Protein AF-A0A383ANA2-F1 (afdb_monomer)

Mean predicted aligned error: 4.77 Å

pLDDT: mean 91.09, std 6.66, range [60.47, 98.12]

Secondary structure (DSSP, 8-state):
-PPPPPPHHHHHHTSPPPPSS--HHHHHHHHHHS--EEEEEESSTTGGGG--SSEEES---HHHHHHHHTSS-SEEEEE---TTS-HHHHHHHHHHHHHHHHHHHHHHT--EEEEEE--TT--SSTTHHHHHHHHHH-SS-S-------BTTTTB-----

Radius of gyration: 17.66 Å; Cα contacts (8 Å, |Δi|>4): 195; chains: 1; bounding box: 47×31×47 Å

InterPro domains:
  IPR010737 Four-carbon acid sugar kinase, N-terminal domain [PF07005] (41-160)
  IPR037051 Four-carbon acid sugar kinase, N-terminal domain superfamily [G3DSA:3.40.50.10840] (38-160)

Nearest PDB structures (foldseek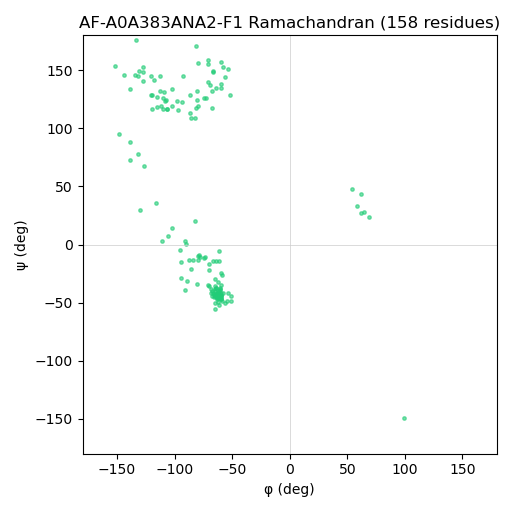):
  4xfm-assembly1_A  TM=7.427E-01  e=1.188E-03  Pectobacterium atrosepticum SCRI1043
  6w2o-assembly1_A  TM=4.901E-01  e=1.980E-01  Stenotrophomonas maltophilia K279a
  4kyr-assembly1_A  TM=4.205E-01  e=5.646E-01  Arabidopsis thaliana
  4rkk-assembly1_C  TM=4.543E-01  e=3.817E+00  Homo sapiens
  3dei-assembly1_B  TM=2.754E-01  e=6.647E+00  Homo sapiens

Sequence (160 aa):
MVLPTIKLREALMALPDPWPVDPIPEIKEEIQKNPARVFSLDDDPTGSQTVENVSLLTDWSVESLKQEFGNSQEASFLLLNTMSKTRIEAESINRQVGKNLYQASRACGIKVSVISRSDSTLRGHFPCEVLALADSILPNYDALLFIAFFWEGGRYTIND

Organism: NCBI:txid408172

Solvent-accessible surface area (backbone atoms only — not comparable to full-atom values): 9593 Å² total; per-residue (Å²): 133,85,76,84,87,79,58,66,69,64,55,62,72,68,50,78,80,72,79,94,62,84,60,65,66,60,53,53,52,50,45,69,76,56,65,49,47,34,36,40,37,27,33,48,83,68,62,69,80,78,66,77,91,52,49,81,35,82,67,61,49,44,66,56,47,45,53,53,71,73,48,90,57,63,35,34,37,37,56,66,54,31,46,88,49,55,63,69,56,26,27,51,50,28,29,50,43,18,39,24,50,38,53,24,27,65,74,70,73,46,53,72,43,80,43,82,45,71,50,67,83,64,60,55,50,76,66,51,33,58,50,31,20,46,58,37,47,44,79,80,67,96,77,82,90,84,77,59,58,34,72,96,77,72,33,78,72,78,95,126

Foldseek 3Di:
DDDDDDDPVVQVVPDDDPDPDDCVVVVVVVCVVPPAQEEEEEQAPCVVVPDDQAAEDADQALVVLLVNVVDPGSYHYYYQNQLPPDLVVLLVSLLVNLQSNQVSCVVNVGHYDYHHDYDLVPGGNPPNNVVSNCCRNPVDDPDDDDDSDDVVVPRDDGPD

Structure (mmCIF, N/CA/C/O backbone):
data_AF-A0A383ANA2-F1
#
_entry.id   AF-A0A383ANA2-F1
#
loop_
_atom_site.group_PDB
_atom_site.id
_atom_site.type_symbol
_atom_site.label_atom_id
_atom_site.label_alt_id
_atom_site.label_comp_id
_atom_site.label_asym_id
_atom_site.label_entity_id
_atom_site.label_seq_id
_atom_site.pdbx_PDB_ins_code
_atom_site.Cartn_x
_atom_site.Cartn_y
_atom_site.Cartn_z
_atom_site.occupancy
_atom_site.B_iso_or_equiv
_atom_site.auth_seq_id
_atom_site.auth_comp_id
_atom_site.auth_asym_id
_atom_site.auth_atom_id
_atom_site.pdbx_PDB_model_num
ATOM 1 N N . MET A 1 1 ? 28.604 -3.970 -14.470 1.00 60.47 1 MET A N 1
ATOM 2 C CA . MET A 1 1 ? 27.814 -5.044 -15.107 1.00 60.47 1 MET A CA 1
ATOM 3 C C . MET A 1 1 ? 26.926 -4.375 -16.142 1.00 60.47 1 MET A C 1
ATOM 5 O O . MET A 1 1 ? 26.180 -3.483 -15.764 1.00 60.47 1 MET A O 1
ATOM 9 N N . VAL A 1 2 ? 27.091 -4.679 -17.431 1.00 68.88 2 VAL A N 1
ATOM 10 C CA . VAL A 1 2 ? 26.227 -4.110 -18.480 1.00 68.88 2 VAL A CA 1
ATOM 11 C C . VAL A 1 2 ? 24.950 -4.936 -18.487 1.00 68.88 2 VAL A C 1
ATOM 13 O O . VAL A 1 2 ? 25.014 -6.144 -18.700 1.00 68.88 2 VAL A O 1
ATOM 16 N N . LEU A 1 3 ? 23.816 -4.309 -18.185 1.00 75.25 3 LEU A N 1
ATOM 17 C CA . LEU A 1 3 ? 22.526 -4.979 -18.293 1.00 75.25 3 LEU A CA 1
ATOM 18 C C . LEU A 1 3 ? 22.218 -5.221 -19.780 1.00 75.25 3 LEU A C 1
ATOM 20 O O . LEU A 1 3 ? 22.471 -4.333 -20.601 1.00 75.25 3 LEU A O 1
ATOM 24 N N . PRO A 1 4 ? 21.702 -6.404 -20.152 1.00 80.38 4 PRO A N 1
ATOM 25 C CA . PRO A 1 4 ? 21.310 -6.669 -21.528 1.00 80.38 4 PRO A CA 1
ATOM 26 C C . PRO A 1 4 ? 20.225 -5.676 -21.959 1.00 80.38 4 PRO A C 1
ATOM 28 O O . PRO A 1 4 ? 19.273 -5.414 -21.228 1.00 80.38 4 PRO A O 1
ATOM 31 N N . THR A 1 5 ? 20.372 -5.103 -23.153 1.00 87.06 5 THR A N 1
ATOM 32 C CA . THR A 1 5 ? 19.333 -4.252 -23.744 1.00 87.06 5 THR A CA 1
ATOM 33 C C . THR A 1 5 ? 18.270 -5.138 -24.381 1.00 87.06 5 THR A C 1
ATOM 35 O O . THR A 1 5 ? 18.586 -5.956 -25.244 1.00 87.06 5 THR A O 1
ATOM 38 N N . ILE A 1 6 ? 17.013 -4.959 -23.981 1.00 87.44 6 ILE A N 1
ATOM 39 C CA . ILE A 1 6 ? 15.863 -5.667 -24.551 1.00 87.44 6 ILE A CA 1
ATOM 40 C C . ILE A 1 6 ? 15.139 -4.715 -25.506 1.00 87.44 6 ILE A C 1
ATOM 42 O O . ILE A 1 6 ? 14.900 -3.552 -25.180 1.00 87.44 6 ILE A O 1
ATOM 46 N N . LYS A 1 7 ? 14.778 -5.192 -26.700 1.00 91.12 7 LYS A N 1
ATOM 47 C CA . LYS A 1 7 ? 13.957 -4.416 -27.634 1.00 91.12 7 LYS A CA 1
ATOM 48 C C . LYS A 1 7 ? 12.489 -4.506 -27.228 1.00 91.12 7 LYS A C 1
ATOM 50 O O . LYS A 1 7 ? 11.904 -5.584 -27.279 1.00 91.12 7 LYS A O 1
ATOM 55 N N . LEU A 1 8 ? 11.882 -3.361 -26.913 1.00 88.25 8 LEU A N 1
ATOM 56 C CA . LEU A 1 8 ? 10.501 -3.279 -26.422 1.00 88.25 8 LEU A CA 1
ATOM 57 C C . LEU A 1 8 ? 9.500 -4.031 -27.311 1.00 88.25 8 LEU A C 1
ATOM 59 O O . LEU A 1 8 ? 8.724 -4.833 -26.813 1.00 88.25 8 LEU A O 1
ATOM 63 N N . ARG A 1 9 ? 9.546 -3.825 -28.633 1.00 91.19 9 ARG A N 1
ATOM 64 C CA . ARG A 1 9 ? 8.619 -4.489 -29.565 1.00 91.19 9 ARG A CA 1
ATOM 65 C C . ARG A 1 9 ? 8.719 -6.014 -29.506 1.00 91.19 9 ARG A C 1
ATOM 67 O O . ARG A 1 9 ? 7.695 -6.681 -29.521 1.00 91.19 9 ARG A O 1
ATOM 74 N N . GLU A 1 10 ? 9.939 -6.545 -29.464 1.00 92.25 10 GLU A N 1
ATOM 75 C CA . GLU A 1 10 ? 10.169 -7.992 -29.416 1.00 92.25 10 GLU A CA 1
ATOM 76 C C . GLU A 1 10 ? 9.677 -8.568 -28.080 1.00 92.25 10 GLU A C 1
ATOM 78 O O . GLU A 1 10 ? 9.022 -9.603 -28.080 1.00 92.25 10 GLU A O 1
ATOM 83 N N . ALA A 1 11 ? 9.896 -7.855 -26.969 1.00 91.19 11 ALA A N 1
ATOM 84 C CA . ALA A 1 11 ? 9.380 -8.244 -25.657 1.00 91.19 11 ALA A CA 1
ATOM 85 C C . ALA A 1 11 ? 7.845 -8.251 -25.607 1.00 91.19 11 ALA A C 1
ATOM 87 O O . ALA A 1 11 ? 7.258 -9.229 -25.162 1.00 91.19 11 ALA A O 1
ATOM 88 N N . LEU A 1 12 ? 7.190 -7.200 -26.114 1.00 90.25 12 LEU A N 1
ATOM 89 C CA . LEU A 1 12 ? 5.726 -7.113 -26.129 1.00 90.25 12 LEU A CA 1
ATOM 90 C C . LEU A 1 12 ? 5.084 -8.184 -27.021 1.00 90.25 12 LEU A C 1
ATOM 92 O O . LEU A 1 12 ? 4.031 -8.703 -26.679 1.00 90.25 12 LEU A O 1
ATOM 96 N N . MET A 1 13 ? 5.719 -8.542 -28.143 1.00 91.62 13 MET A N 1
ATOM 97 C CA . MET A 1 13 ? 5.239 -9.619 -29.023 1.00 91.62 13 MET A CA 1
ATOM 98 C C . MET A 1 13 ? 5.385 -11.019 -28.411 1.00 91.62 13 MET A C 1
ATOM 100 O O . MET A 1 13 ? 4.775 -11.955 -28.918 1.00 91.62 13 MET A O 1
ATOM 104 N N . ALA A 1 14 ? 6.207 -11.170 -27.371 1.00 91.44 14 ALA A N 1
ATOM 105 C CA . ALA A 1 14 ? 6.413 -12.431 -26.665 1.00 91.44 14 ALA A CA 1
ATOM 106 C C . ALA A 1 14 ? 5.531 -12.576 -25.413 1.00 91.44 14 ALA A C 1
ATOM 108 O O . ALA A 1 14 ? 5.571 -13.625 -24.771 1.00 91.44 14 ALA A O 1
ATOM 109 N N . LEU A 1 15 ? 4.764 -11.540 -25.048 1.00 90.31 15 LEU A N 1
ATOM 110 C CA . LEU A 1 15 ? 3.829 -11.609 -23.928 1.00 90.31 15 LEU A CA 1
ATOM 111 C C . LEU A 1 15 ? 2.691 -12.597 -24.230 1.00 90.31 15 LEU A C 1
ATOM 113 O O . LEU A 1 15 ? 2.312 -12.753 -25.394 1.00 90.31 15 LEU A O 1
ATOM 117 N N . PRO A 1 16 ? 2.132 -13.255 -23.198 1.00 89.94 16 PRO A N 1
ATOM 118 C CA . PRO A 1 16 ? 0.915 -14.036 -23.364 1.00 89.94 16 PRO A CA 1
ATOM 119 C C . PRO A 1 16 ? -0.236 -13.146 -23.847 1.00 89.94 16 PRO A C 1
ATOM 121 O O . PRO A 1 16 ? -0.234 -11.930 -23.634 1.00 89.94 16 PRO A O 1
ATOM 124 N N . ASP A 1 17 ? -1.235 -13.770 -24.472 1.00 90.75 17 ASP A N 1
ATOM 125 C CA . ASP A 1 17 ? -2.456 -13.068 -24.852 1.00 90.75 17 ASP A CA 1
ATOM 126 C C . ASP A 1 17 ? -3.097 -12.402 -23.619 1.00 90.75 17 ASP A C 1
ATOM 128 O O . ASP A 1 17 ? -3.047 -12.965 -22.516 1.00 90.75 17 ASP A O 1
ATOM 132 N N . PRO A 1 18 ? -3.709 -11.212 -23.777 1.00 88.06 18 PRO A N 1
ATOM 133 C CA . PRO A 1 18 ? -4.441 -10.570 -22.698 1.00 88.06 18 PRO A CA 1
ATOM 134 C C . PRO A 1 18 ? -5.489 -11.505 -22.099 1.00 88.06 18 PRO A C 1
ATOM 136 O O . PRO A 1 18 ? -6.056 -12.353 -22.794 1.00 88.06 18 PRO A O 1
ATOM 139 N N . TRP A 1 19 ? -5.784 -11.308 -20.813 1.00 90.81 19 TRP A N 1
ATOM 140 C CA . TRP A 1 19 ? -6.852 -12.050 -20.155 1.00 90.81 19 TRP A CA 1
ATOM 141 C C . TRP A 1 19 ? -8.153 -11.929 -20.976 1.00 90.81 19 TRP A C 1
ATOM 143 O O . TRP A 1 19 ? -8.532 -10.816 -21.349 1.00 90.81 19 TRP A O 1
ATOM 153 N N . PRO A 1 20 ? -8.822 -13.048 -21.313 1.00 93.81 20 PRO A N 1
ATOM 154 C CA . PRO A 1 20 ? -9.830 -13.067 -22.377 1.00 93.81 20 PRO A CA 1
ATOM 155 C C . PRO A 1 20 ? -11.164 -12.412 -21.992 1.00 93.81 20 PRO A C 1
ATOM 157 O O . PRO A 1 20 ? -12.023 -12.216 -22.850 1.00 93.81 20 PRO A O 1
ATOM 160 N N . VAL A 1 21 ? -11.362 -12.111 -20.709 1.00 95.25 21 VAL A N 1
ATOM 161 C CA . VAL A 1 21 ? -12.598 -11.555 -20.149 1.00 95.25 21 VAL A CA 1
ATOM 162 C C . VAL A 1 21 ? -12.251 -10.299 -19.358 1.00 95.25 21 VAL A C 1
ATOM 164 O O . VAL A 1 21 ? -11.172 -10.209 -18.788 1.00 95.25 21 VAL A O 1
ATOM 167 N N . ASP A 1 22 ? -13.148 -9.320 -19.307 1.00 94.25 22 ASP A N 1
ATOM 168 C CA . ASP A 1 22 ? -12.983 -8.176 -18.409 1.00 94.25 22 ASP A CA 1
ATOM 169 C C . ASP A 1 22 ? -13.116 -8.640 -16.941 1.00 94.25 22 ASP A C 1
ATOM 171 O O . ASP A 1 22 ? -14.190 -9.122 -16.574 1.00 94.25 22 ASP A O 1
ATOM 175 N N . PRO A 1 23 ? -12.074 -8.519 -16.092 1.00 94.62 23 PRO A N 1
ATOM 176 C CA . PRO A 1 23 ? -12.144 -8.958 -14.699 1.00 94.62 23 PRO A CA 1
ATOM 177 C C . PRO A 1 23 ? -12.895 -7.967 -13.794 1.00 94.62 23 PRO A C 1
ATOM 179 O O . PRO A 1 23 ? -13.187 -8.286 -12.641 1.00 94.62 23 PRO A O 1
ATOM 182 N N . ILE A 1 24 ? -13.211 -6.756 -14.269 1.00 95.62 24 ILE A N 1
ATOM 183 C CA . ILE A 1 24 ? -13.801 -5.692 -13.442 1.00 95.62 24 ILE A CA 1
ATOM 184 C C . ILE A 1 24 ? -15.133 -6.098 -12.784 1.00 95.62 24 ILE A C 1
ATOM 186 O O . ILE A 1 24 ? -15.312 -5.773 -11.606 1.00 95.62 24 ILE A O 1
ATOM 190 N N . PRO A 1 25 ? -16.074 -6.793 -13.457 1.00 96.88 25 PRO A N 1
ATOM 191 C CA . PRO A 1 25 ? -17.298 -7.261 -12.811 1.00 96.88 25 PRO A CA 1
ATOM 192 C C . PRO A 1 25 ? -17.032 -8.214 -11.637 1.00 96.88 25 PRO A C 1
ATOM 194 O O . PRO A 1 25 ? -17.618 -8.030 -10.571 1.00 96.88 25 PRO A O 1
ATOM 197 N N . GLU A 1 26 ? -16.117 -9.173 -11.802 1.00 95.88 26 GLU A N 1
ATOM 198 C CA . GLU A 1 26 ? -15.761 -10.149 -10.761 1.00 95.88 26 GLU A CA 1
ATOM 199 C C . GLU A 1 26 ? -15.069 -9.472 -9.572 1.00 95.88 26 GLU A C 1
ATOM 201 O O . GLU A 1 26 ? -15.411 -9.731 -8.420 1.00 95.88 26 GLU A O 1
ATOM 206 N N . ILE A 1 27 ? -14.162 -8.524 -9.837 1.00 93.88 27 ILE A N 1
ATOM 207 C CA . ILE A 1 27 ? -13.498 -7.724 -8.796 1.00 93.88 27 ILE A CA 1
ATOM 208 C C . ILE A 1 27 ? -14.527 -6.936 -7.977 1.00 93.88 27 ILE A C 1
ATOM 210 O O . ILE A 1 27 ? -14.451 -6.902 -6.749 1.00 93.88 27 ILE A O 1
ATOM 214 N N . LYS A 1 28 ? -15.514 -6.312 -8.634 1.00 94.38 28 LYS A N 1
ATOM 215 C CA . LYS A 1 28 ? -16.581 -5.569 -7.944 1.00 94.38 28 LYS A CA 1
ATOM 216 C C . LYS A 1 28 ? -17.436 -6.479 -7.066 1.00 94.38 28 LYS A C 1
ATOM 218 O O . LYS A 1 28 ? -17.777 -6.089 -5.951 1.00 94.38 28 LYS A O 1
ATOM 223 N N . GLU A 1 29 ? -17.777 -7.668 -7.553 1.00 96.38 29 GLU A N 1
ATOM 224 C CA . GLU A 1 29 ? -18.524 -8.657 -6.774 1.00 96.38 29 G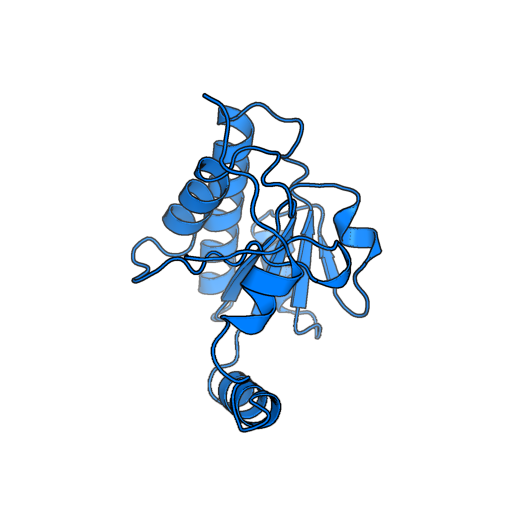LU A CA 1
ATOM 225 C C . GLU A 1 29 ? -17.728 -9.113 -5.540 1.00 96.38 29 GLU A C 1
ATOM 227 O O . GLU A 1 29 ? -18.281 -9.192 -4.442 1.00 96.38 29 GLU A O 1
ATOM 232 N N . GLU A 1 30 ? -16.425 -9.348 -5.690 1.00 94.69 30 GLU A N 1
ATOM 233 C CA . GLU A 1 30 ? -15.551 -9.746 -4.585 1.00 94.69 30 GLU A CA 1
ATOM 234 C C . GLU A 1 30 ? -15.423 -8.645 -3.523 1.00 94.69 30 GLU A C 1
ATOM 236 O O . GLU A 1 30 ? -15.568 -8.919 -2.331 1.00 94.69 30 GLU A O 1
ATOM 241 N N . ILE A 1 31 ? -15.262 -7.383 -3.937 1.00 92.44 31 ILE A N 1
ATOM 242 C CA . ILE A 1 31 ? -15.236 -6.228 -3.022 1.00 92.44 31 ILE A CA 1
ATOM 243 C C . ILE A 1 31 ? -16.555 -6.110 -2.241 1.00 92.44 31 ILE A C 1
ATOM 245 O O . ILE A 1 31 ? -16.538 -5.823 -1.044 1.00 92.44 31 ILE A O 1
ATOM 249 N N . GLN A 1 32 ? -17.701 -6.365 -2.883 1.00 92.62 32 GLN A N 1
ATOM 250 C CA . GLN A 1 32 ? -19.008 -6.342 -2.215 1.00 92.62 32 GLN A CA 1
ATOM 251 C C . GLN A 1 32 ? -19.181 -7.491 -1.214 1.00 92.62 32 GLN A C 1
ATOM 253 O O . GLN A 1 32 ? -19.759 -7.290 -0.144 1.00 92.62 32 GLN A O 1
ATOM 258 N N . LYS A 1 33 ? -18.687 -8.692 -1.538 1.00 95.88 33 LYS A N 1
ATOM 259 C CA . LYS A 1 33 ? -18.728 -9.859 -0.640 1.00 95.88 33 LYS A CA 1
ATOM 260 C C . LYS A 1 33 ? -17.780 -9.708 0.547 1.00 95.88 33 LYS A C 1
ATOM 262 O O . LYS A 1 33 ? -18.107 -10.146 1.650 1.00 95.88 33 LYS A O 1
ATOM 267 N N . ASN A 1 34 ? -16.624 -9.087 0.328 1.00 93.06 34 ASN A N 1
ATOM 268 C CA . ASN A 1 34 ? -15.549 -8.950 1.304 1.00 93.06 34 ASN A CA 1
ATOM 269 C C . ASN A 1 34 ? -15.131 -7.481 1.477 1.00 93.06 34 ASN A C 1
ATOM 271 O O . ASN A 1 34 ? -14.000 -7.117 1.148 1.00 93.06 34 ASN A O 1
ATOM 275 N N . PRO A 1 35 ? -16.005 -6.629 2.045 1.00 91.12 35 PRO A N 1
ATOM 276 C CA . PRO A 1 35 ? -15.713 -5.212 2.181 1.00 91.12 35 PRO A CA 1
ATOM 277 C C . PRO A 1 35 ? -14.521 -4.979 3.115 1.00 91.12 35 PRO A C 1
ATOM 279 O O . PRO A 1 35 ? -14.430 -5.540 4.214 1.00 91.12 35 PRO A O 1
ATOM 282 N N . ALA A 1 36 ? -13.624 -4.100 2.682 1.00 92.50 36 ALA A N 1
ATOM 283 C CA . ALA A 1 36 ? -12.493 -3.611 3.453 1.00 92.50 36 ALA A CA 1
ATOM 284 C C . ALA A 1 36 ? -12.250 -2.137 3.116 1.00 92.50 36 ALA A C 1
ATOM 286 O O . ALA A 1 36 ? -12.445 -1.715 1.978 1.00 92.50 36 ALA A O 1
ATOM 287 N N . ARG A 1 37 ? -11.807 -1.349 4.098 1.00 93.38 37 ARG A N 1
ATOM 288 C CA . ARG A 1 37 ? -11.372 0.032 3.861 1.00 93.38 37 ARG A CA 1
ATOM 289 C C . ARG A 1 37 ? -10.006 0.011 3.181 1.00 93.38 37 ARG A C 1
ATOM 291 O O . ARG A 1 37 ? -9.083 -0.617 3.704 1.00 93.38 37 ARG A O 1
ATOM 298 N N . VAL A 1 38 ? -9.876 0.684 2.042 1.00 94.38 38 VAL A N 1
ATOM 299 C CA . VAL A 1 38 ? -8.608 0.741 1.306 1.00 94.38 38 VAL A CA 1
ATOM 300 C C . VAL A 1 38 ? -7.748 1.879 1.844 1.00 94.38 38 VAL A C 1
ATOM 302 O O . VAL A 1 38 ? -8.202 3.017 1.920 1.00 94.38 38 VAL A O 1
ATOM 305 N N . PHE A 1 39 ? -6.494 1.584 2.173 1.00 95.44 39 PHE A N 1
ATOM 306 C CA . PHE A 1 39 ? -5.483 2.583 2.501 1.00 95.44 39 PHE A CA 1
ATOM 307 C C . PHE A 1 39 ? -4.313 2.481 1.521 1.00 95.44 39 PHE A C 1
ATOM 309 O O . PHE A 1 39 ? -3.618 1.466 1.480 1.00 95.44 39 PHE A O 1
ATOM 316 N N . SER A 1 40 ? -4.088 3.539 0.743 1.00 94.75 40 SER A N 1
ATOM 317 C CA . SER A 1 40 ? -2.906 3.690 -0.112 1.00 94.75 40 SER A CA 1
ATOM 318 C C . SER A 1 40 ? -1.870 4.540 0.614 1.00 94.75 40 SER A C 1
ATOM 320 O O . SER A 1 40 ? -2.135 5.703 0.905 1.00 94.75 40 SER A O 1
ATOM 322 N N . LEU A 1 41 ? -0.713 3.966 0.928 1.00 95.19 41 LEU A N 1
ATOM 323 C CA . LEU A 1 41 ? 0.371 4.617 1.665 1.00 95.19 41 LEU A CA 1
ATOM 324 C C . LEU A 1 41 ? 1.443 5.030 0.662 1.00 95.19 41 LEU A C 1
ATOM 326 O O . LEU A 1 41 ? 1.986 4.160 -0.015 1.00 95.19 41 LEU A O 1
ATOM 330 N N . ASP A 1 42 ? 1.723 6.325 0.568 1.00 92.88 42 ASP A N 1
ATOM 331 C CA . ASP A 1 42 ? 2.620 6.895 -0.441 1.00 92.88 42 ASP A CA 1
ATOM 332 C C . ASP A 1 42 ? 3.898 7.456 0.202 1.00 92.88 42 ASP A C 1
ATOM 334 O O . ASP A 1 42 ? 3.853 8.169 1.216 1.00 92.88 42 ASP A O 1
ATOM 338 N N . ASP A 1 43 ? 5.044 7.104 -0.377 1.00 91.88 43 ASP A N 1
ATOM 339 C CA . ASP A 1 43 ? 6.378 7.524 0.050 1.00 91.88 43 ASP A CA 1
ATOM 340 C C . ASP A 1 43 ? 6.788 8.906 -0.503 1.00 91.88 43 ASP A C 1
ATOM 342 O O . ASP A 1 43 ? 7.722 9.515 0.033 1.00 91.88 43 ASP A O 1
ATOM 346 N N . ASP A 1 44 ? 6.069 9.447 -1.494 1.00 87.44 44 ASP A N 1
ATOM 347 C CA . ASP A 1 44 ? 6.352 10.690 -2.217 1.00 87.44 44 ASP A CA 1
ATOM 348 C C . ASP A 1 44 ? 5.210 11.734 -2.059 1.00 87.44 44 ASP A C 1
ATOM 350 O O . ASP A 1 44 ? 4.033 11.476 -2.328 1.00 87.44 44 ASP A O 1
ATOM 354 N N . PRO A 1 45 ? 5.522 12.988 -1.673 1.00 78.94 45 PRO A N 1
ATOM 355 C CA . PRO A 1 45 ? 4.527 14.054 -1.517 1.00 78.94 45 PRO A CA 1
ATOM 356 C C . PRO A 1 45 ? 3.808 14.465 -2.809 1.00 78.94 45 PRO A C 1
ATOM 358 O O . PRO A 1 45 ? 2.794 15.161 -2.738 1.00 78.94 45 PRO A O 1
ATOM 361 N N . THR A 1 46 ? 4.300 14.066 -3.980 1.00 78.62 46 THR A N 1
ATOM 362 C CA . THR A 1 46 ? 3.685 14.371 -5.279 1.00 78.62 46 THR A CA 1
ATOM 363 C C . THR A 1 46 ? 2.602 13.374 -5.686 1.00 78.62 46 THR A C 1
ATOM 365 O O . THR A 1 46 ? 1.718 13.730 -6.469 1.00 78.62 46 THR A O 1
ATOM 368 N N . GLY A 1 47 ? 2.601 12.157 -5.129 1.00 67.88 47 GLY A N 1
ATOM 369 C CA . GLY A 1 47 ? 1.674 11.092 -5.522 1.00 67.88 47 GLY A CA 1
ATOM 370 C C . GLY A 1 47 ? 0.201 11.430 -5.271 1.00 67.88 47 GLY A C 1
ATOM 371 O O . GLY A 1 47 ? -0.668 11.080 -6.077 1.00 67.88 47 GLY A O 1
ATOM 372 N N . SER A 1 48 ? -0.074 12.208 -4.221 1.00 70.38 48 SER A N 1
ATOM 373 C CA . SER A 1 48 ? -1.419 12.664 -3.839 1.00 70.38 48 SER A CA 1
ATOM 374 C C . SER A 1 48 ? -2.064 13.636 -4.837 1.00 70.38 48 SER A C 1
ATOM 376 O O . SER A 1 48 ? -3.272 13.841 -4.795 1.00 70.38 48 SER A O 1
ATOM 378 N N . GLN A 1 49 ? -1.306 14.206 -5.779 1.00 74.44 49 GLN A N 1
ATOM 379 C CA . GLN A 1 49 ? -1.851 15.102 -6.810 1.00 74.44 49 GLN A CA 1
ATOM 380 C C . GLN A 1 49 ? -2.647 14.355 -7.892 1.00 74.44 49 GLN A C 1
ATOM 382 O O . GLN A 1 49 ? -3.307 14.983 -8.715 1.00 74.44 49 GLN A O 1
ATOM 387 N N . THR A 1 50 ? -2.568 13.020 -7.909 1.00 73.25 50 THR A N 1
ATOM 388 C CA . THR A 1 50 ? -3.152 12.162 -8.955 1.00 73.25 50 THR A CA 1
ATOM 389 C C . THR A 1 50 ? -4.406 11.409 -8.513 1.00 73.25 50 THR A C 1
ATOM 391 O O . THR A 1 50 ? -4.893 10.560 -9.255 1.00 73.25 50 THR A O 1
ATOM 394 N N . VAL A 1 51 ? -4.931 11.696 -7.316 1.00 77.31 51 VAL A N 1
ATOM 395 C CA . VAL A 1 51 ? -6.098 11.003 -6.754 1.00 77.31 51 VAL A CA 1
ATOM 396 C C . VAL A 1 51 ? -7.311 11.927 -6.648 1.00 77.31 51 VAL A C 1
ATOM 398 O O . VAL A 1 51 ? -7.184 13.114 -6.355 1.00 77.31 51 VAL A O 1
ATOM 401 N N . GLU A 1 52 ? -8.499 11.369 -6.868 1.00 84.62 52 GLU A N 1
ATOM 402 C CA . GLU A 1 52 ? -9.790 12.055 -6.764 1.00 84.62 52 GLU A CA 1
ATOM 403 C C . GLU A 1 52 ? -10.740 11.206 -5.908 1.00 84.62 52 GLU A C 1
ATOM 405 O O . GLU A 1 52 ? -10.642 9.981 -5.907 1.00 84.62 52 GLU A O 1
ATOM 410 N N . ASN A 1 53 ? -11.669 11.846 -5.189 1.00 85.81 53 ASN A N 1
ATOM 411 C CA . AS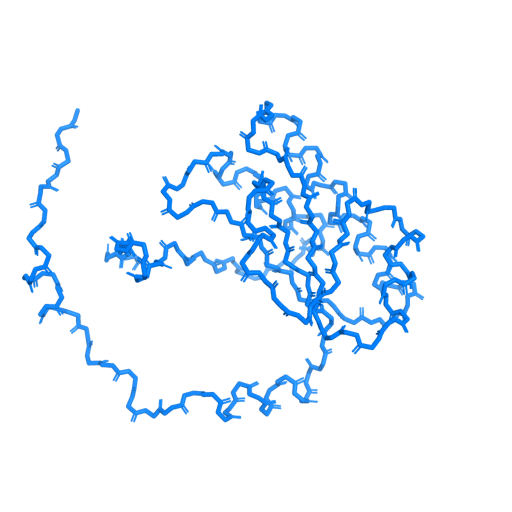N A 1 53 ? -12.706 11.178 -4.389 1.00 85.81 53 ASN A CA 1
ATOM 412 C C . ASN A 1 53 ? -12.170 10.224 -3.304 1.00 85.81 53 ASN A C 1
ATOM 414 O O . ASN A 1 53 ? -12.811 9.234 -2.961 1.00 85.81 53 ASN A O 1
ATOM 418 N N . VAL A 1 54 ? -11.016 10.557 -2.721 1.00 89.19 54 VAL A N 1
ATOM 419 C CA . VAL A 1 54 ? -10.427 9.856 -1.572 1.00 89.19 54 VAL A CA 1
ATOM 420 C C . VAL A 1 54 ? -10.094 10.843 -0.460 1.00 89.19 54 VAL A C 1
ATOM 422 O O . VAL A 1 54 ? -9.825 12.018 -0.719 1.00 89.19 54 VAL A O 1
ATOM 425 N N . SER A 1 55 ? -10.091 10.377 0.786 1.00 92.12 55 SER A N 1
ATOM 426 C CA . SER A 1 55 ? -9.551 11.167 1.898 1.00 92.12 55 SER A CA 1
ATOM 427 C C . SER A 1 55 ? -8.029 11.243 1.789 1.00 92.12 55 SER A C 1
ATOM 429 O O . SER A 1 55 ? -7.397 10.234 1.494 1.00 92.12 55 SER A O 1
ATOM 431 N N . LEU A 1 56 ? -7.423 12.399 2.072 1.00 91.94 56 LEU A N 1
ATOM 432 C CA . LEU A 1 56 ? -5.967 12.544 2.189 1.00 91.94 56 LEU A CA 1
ATOM 433 C C . LEU A 1 56 ? -5.590 12.786 3.652 1.00 91.94 56 LEU A C 1
ATOM 435 O O . LEU A 1 56 ? -5.967 13.800 4.237 1.00 91.94 56 LEU A O 1
ATOM 439 N N . LEU A 1 57 ? -4.831 11.860 4.228 1.00 94.12 57 LEU A N 1
ATOM 440 C CA . LEU A 1 57 ? -4.350 11.906 5.599 1.00 94.12 57 LEU A CA 1
ATOM 441 C C . LEU A 1 57 ? -2.844 12.165 5.606 1.00 94.12 57 LEU A C 1
ATOM 443 O O . LEU A 1 57 ? -2.065 11.482 4.941 1.00 94.12 57 LEU A O 1
ATOM 447 N N . THR A 1 58 ? -2.433 13.133 6.417 1.00 93.56 58 THR A N 1
ATOM 448 C CA . THR A 1 58 ? -1.023 13.413 6.738 1.00 93.56 58 THR A CA 1
ATOM 449 C C . THR A 1 58 ? -0.688 13.079 8.193 1.00 93.56 58 THR A C 1
ATOM 451 O O . THR A 1 58 ? 0.418 13.347 8.649 1.00 93.56 58 THR A O 1
ATOM 454 N N . ASP A 1 59 ? -1.658 12.534 8.929 1.00 94.62 59 ASP A N 1
ATOM 455 C CA . ASP A 1 59 ? -1.521 12.019 10.287 1.00 94.62 59 ASP A CA 1
ATOM 456 C C . ASP A 1 59 ? -2.060 10.587 10.336 1.00 94.62 59 ASP A C 1
ATOM 458 O O . ASP A 1 59 ? -3.073 10.264 9.715 1.00 94.62 59 ASP A O 1
ATOM 462 N N . TRP A 1 60 ? -1.375 9.730 11.084 1.00 96.31 60 TRP A N 1
ATOM 463 C CA . TRP A 1 60 ? -1.704 8.311 11.234 1.00 96.31 60 TRP A CA 1
ATOM 464 C C . TRP A 1 60 ? -1.754 7.901 12.705 1.00 96.31 60 TRP A C 1
ATOM 466 O O . TRP A 1 60 ? -1.462 6.751 13.051 1.00 96.31 60 TRP A O 1
ATOM 476 N N . SER A 1 61 ? -2.104 8.830 13.599 1.00 97.94 61 SER A N 1
ATOM 477 C CA . SER A 1 61 ? -2.473 8.467 14.967 1.00 97.94 61 SER A CA 1
ATOM 478 C C . SER A 1 61 ? -3.659 7.496 14.959 1.00 97.94 61 SER A C 1
ATOM 480 O O . SER A 1 61 ? -4.480 7.482 14.038 1.00 97.94 61 SER A O 1
ATOM 482 N N . VAL A 1 62 ? -3.759 6.655 15.989 1.00 97.88 62 VAL A N 1
ATOM 483 C CA . VAL A 1 62 ? -4.862 5.687 16.100 1.00 97.88 62 VAL A CA 1
ATOM 484 C C . VAL A 1 62 ? -6.208 6.418 16.132 1.00 97.88 62 VAL A C 1
ATOM 486 O O . VAL A 1 62 ? -7.190 5.932 15.577 1.00 97.88 62 VAL A O 1
ATOM 489 N N . GLU A 1 63 ? -6.252 7.597 16.744 1.00 97.69 63 GLU A N 1
ATOM 490 C CA . GLU A 1 63 ? -7.415 8.472 16.833 1.00 97.69 63 GLU A CA 1
ATOM 491 C C . GLU A 1 63 ? -7.847 8.991 15.458 1.00 97.69 63 GLU A C 1
ATOM 493 O O . GLU A 1 63 ? -9.017 8.836 15.106 1.00 97.69 63 GLU A O 1
ATOM 498 N N . SER A 1 64 ? -6.925 9.535 14.657 1.00 96.88 64 SER A N 1
ATOM 499 C CA . SER A 1 64 ? -7.232 10.006 13.298 1.00 96.88 64 SER A CA 1
ATOM 500 C C . SER A 1 64 ? -7.695 8.868 12.393 1.00 96.88 64 SER A C 1
ATOM 502 O O . SER A 1 64 ? -8.673 9.009 11.663 1.00 96.88 64 SER A O 1
ATOM 504 N N . LEU A 1 65 ? -7.062 7.696 12.492 1.00 97.00 65 LEU A N 1
ATOM 505 C CA . LEU A 1 65 ? -7.464 6.517 11.720 1.00 97.00 65 LEU A CA 1
ATOM 506 C C . LEU A 1 65 ? -8.864 6.022 12.113 1.00 97.00 65 LEU A C 1
ATOM 508 O O . LEU A 1 65 ? -9.661 5.669 11.248 1.00 97.00 65 LEU A O 1
ATOM 512 N N . LYS A 1 66 ? -9.204 6.038 13.408 1.00 96.50 66 LYS A N 1
ATOM 513 C CA . LYS A 1 66 ? -10.563 5.732 13.891 1.00 96.50 66 LYS A CA 1
ATOM 514 C C . LYS A 1 66 ? -11.609 6.701 13.354 1.00 96.50 66 LYS A C 1
ATOM 516 O O . LYS A 1 66 ? -12.712 6.269 13.031 1.00 96.50 66 LYS A O 1
ATOM 521 N N . GLN A 1 67 ? -11.280 7.989 13.273 1.00 95.31 67 GLN A N 1
ATOM 522 C CA . GLN A 1 67 ? -12.173 8.984 12.679 1.00 95.31 67 GLN A CA 1
ATOM 523 C C . GLN A 1 67 ? -12.381 8.706 11.190 1.00 95.31 67 GLN A C 1
ATOM 525 O O . GLN A 1 67 ? -13.520 8.711 10.730 1.00 95.31 67 GLN A O 1
ATOM 530 N N . GLU A 1 68 ? -11.312 8.371 10.465 1.00 95.44 68 GLU A N 1
ATOM 531 C CA . GLU A 1 68 ? -11.395 8.045 9.040 1.00 95.44 68 GLU A CA 1
ATOM 532 C C . GLU A 1 68 ? -12.288 6.832 8.763 1.00 95.44 68 GLU A C 1
ATOM 534 O O . GLU A 1 68 ? -13.080 6.842 7.823 1.00 95.44 68 GLU A O 1
ATOM 539 N N . PHE A 1 69 ? -12.258 5.817 9.628 1.00 93.00 69 PHE A N 1
ATOM 540 C CA . PHE A 1 69 ? -13.179 4.683 9.534 1.00 93.00 69 PHE A CA 1
ATOM 541 C C . PHE A 1 69 ? -14.665 5.070 9.630 1.00 93.00 69 PHE A C 1
ATOM 543 O O . PHE A 1 69 ? -15.513 4.336 9.121 1.00 93.00 69 PHE A O 1
ATOM 550 N N . GLY A 1 70 ? -14.989 6.203 10.259 1.00 89.56 70 GLY A N 1
ATOM 551 C CA . GLY A 1 70 ? -16.345 6.753 10.321 1.00 89.56 70 GLY A CA 1
ATOM 552 C C . GLY A 1 70 ? -16.774 7.513 9.061 1.00 89.56 70 GLY A C 1
ATOM 553 O O . GLY A 1 70 ? -17.964 7.786 8.901 1.00 89.56 70 GLY A O 1
ATOM 554 N N . ASN A 1 71 ? -15.841 7.838 8.161 1.00 89.19 71 ASN A N 1
ATOM 555 C CA . ASN A 1 71 ? -16.130 8.548 6.918 1.00 89.19 71 ASN A CA 1
ATOM 556 C C . ASN A 1 71 ? -16.700 7.604 5.851 1.00 89.19 71 ASN A C 1
ATOM 558 O O . ASN A 1 71 ? -16.437 6.398 5.854 1.00 89.19 71 ASN A O 1
ATOM 562 N N . SER A 1 72 ? -17.447 8.164 4.896 1.00 86.00 72 SER A N 1
ATOM 563 C CA . SER A 1 72 ? -18.091 7.413 3.810 1.00 86.00 72 SER A CA 1
ATOM 564 C C . SER A 1 72 ? -17.157 7.016 2.663 1.00 86.00 72 SER A C 1
ATOM 566 O O . SER A 1 72 ? -17.585 6.275 1.786 1.00 86.00 72 SER A O 1
ATOM 568 N N . GLN A 1 73 ? -15.914 7.511 2.635 1.00 86.62 73 GLN A N 1
ATOM 569 C CA . GLN A 1 73 ? -14.988 7.245 1.531 1.00 86.62 73 GLN A CA 1
ATOM 570 C C . GLN A 1 73 ? -14.465 5.811 1.554 1.00 86.62 73 GLN A C 1
ATOM 572 O O . GLN A 1 73 ? -13.894 5.368 2.541 1.00 86.62 73 GLN A O 1
ATOM 577 N N . GLU A 1 74 ? -14.595 5.079 0.454 1.00 84.50 74 GLU A N 1
ATOM 578 C CA . GLU A 1 74 ? -14.163 3.673 0.383 1.00 84.50 74 GLU A CA 1
ATOM 579 C C . GLU A 1 74 ? -12.633 3.511 0.411 1.00 84.50 74 GLU A C 1
ATOM 581 O O . GLU A 1 74 ? -12.120 2.460 0.813 1.00 84.50 74 GLU A 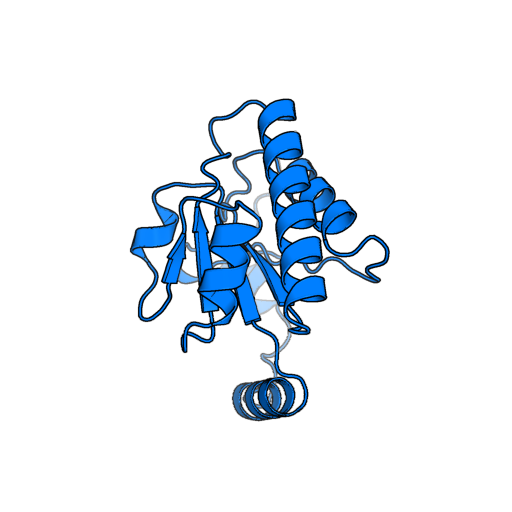O 1
ATOM 586 N N . ALA A 1 75 ? -11.908 4.571 0.044 1.00 91.62 75 ALA A N 1
ATOM 587 C CA . ALA A 1 75 ? -10.457 4.617 0.031 1.00 91.62 75 ALA A CA 1
ATOM 588 C C . ALA A 1 75 ? -9.908 5.902 0.661 1.00 91.62 75 ALA A C 1
ATOM 590 O O . ALA A 1 75 ? -10.469 6.994 0.519 1.00 91.62 75 ALA A O 1
ATOM 591 N N . SER A 1 76 ? -8.759 5.754 1.308 1.00 94.00 76 SER A N 1
ATOM 592 C CA . SER A 1 76 ? -8.019 6.837 1.938 1.00 94.00 76 SER A CA 1
ATOM 593 C C . SER A 1 76 ? -6.550 6.759 1.530 1.00 94.00 76 SER A C 1
ATOM 595 O O . SER A 1 76 ? -5.968 5.685 1.363 1.00 94.00 76 SER A O 1
ATOM 597 N N . PHE A 1 77 ? -5.938 7.918 1.374 1.00 93.94 77 PHE A N 1
ATOM 598 C CA . PHE A 1 77 ? -4.549 8.090 0.999 1.00 93.94 77 PHE A CA 1
ATOM 599 C C . PHE A 1 77 ? -3.766 8.574 2.216 1.00 93.94 77 PHE A C 1
ATOM 601 O O . PHE A 1 77 ? -4.127 9.588 2.808 1.00 93.94 77 PHE A O 1
ATOM 608 N N . LEU A 1 78 ? -2.709 7.865 2.603 1.00 94.88 78 LEU A N 1
ATOM 609 C CA . LEU A 1 78 ? -1.797 8.273 3.669 1.00 94.88 78 LEU A CA 1
ATOM 610 C C . LEU A 1 78 ? -0.486 8.732 3.052 1.00 94.88 78 LEU A C 1
ATOM 612 O O . LEU A 1 78 ? 0.240 7.932 2.466 1.00 94.88 78 LEU A O 1
ATOM 616 N N . LEU A 1 79 ? -0.158 10.005 3.235 1.00 94.44 79 LEU A N 1
ATOM 617 C CA . LEU A 1 79 ? 1.132 10.531 2.822 1.00 94.44 79 LEU A CA 1
ATOM 618 C C . LEU A 1 79 ? 2.173 10.298 3.925 1.00 94.44 79 LEU A C 1
ATOM 620 O O . LEU A 1 79 ? 2.141 10.968 4.958 1.00 94.44 79 LEU A O 1
ATOM 624 N N . LEU A 1 80 ? 3.112 9.378 3.689 1.00 94.69 80 LEU A N 1
ATOM 625 C CA . LEU A 1 80 ? 4.204 9.075 4.620 1.00 94.69 80 LEU A CA 1
ATOM 626 C C . LEU A 1 80 ? 5.436 9.952 4.383 1.00 94.69 80 LEU A C 1
ATOM 628 O O . LEU A 1 80 ? 6.145 10.276 5.337 1.00 94.69 80 LEU A O 1
ATOM 632 N N . ASN A 1 81 ? 5.673 10.361 3.129 1.00 93.50 81 ASN A N 1
ATOM 633 C CA . ASN A 1 81 ? 6.794 11.223 2.733 1.00 93.50 81 ASN A CA 1
ATOM 634 C C . ASN A 1 81 ? 8.161 10.661 3.197 1.00 93.50 81 ASN A C 1
ATOM 636 O O . ASN A 1 81 ? 8.978 11.349 3.825 1.00 93.50 81 ASN A O 1
ATOM 640 N N . THR A 1 82 ? 8.376 9.368 2.941 1.00 94.81 82 THR A N 1
ATOM 641 C CA . THR A 1 82 ? 9.551 8.594 3.364 1.00 94.81 82 THR A CA 1
ATOM 642 C C . THR A 1 82 ? 10.652 8.513 2.309 1.00 94.81 82 THR A C 1
ATOM 644 O O . THR A 1 82 ? 11.793 8.227 2.676 1.00 94.81 82 THR A O 1
ATOM 647 N N . MET A 1 83 ? 10.385 8.854 1.041 1.00 91.88 83 MET A N 1
ATOM 648 C CA . MET A 1 83 ? 11.342 8.711 -0.068 1.00 91.88 83 MET A CA 1
ATOM 649 C C . MET A 1 83 ? 12.693 9.388 0.215 1.00 91.88 83 MET A C 1
ATOM 651 O O . MET A 1 83 ? 13.751 8.831 -0.075 1.00 91.88 83 MET A O 1
ATOM 655 N N . SER A 1 84 ? 12.680 10.590 0.802 1.00 91.44 84 SER A N 1
ATOM 656 C CA . SER A 1 84 ? 13.900 11.355 1.101 1.00 91.44 84 SER A CA 1
ATOM 657 C C . SER A 1 84 ? 14.484 11.084 2.493 1.00 91.44 84 SER A C 1
ATOM 659 O O . SER A 1 84 ? 15.418 11.776 2.905 1.00 91.44 84 SER A O 1
ATOM 661 N N . LYS A 1 85 ? 13.897 10.169 3.270 1.00 94.94 85 LYS A N 1
ATOM 662 C CA . LYS A 1 85 ? 14.359 9.826 4.622 1.00 94.94 85 LYS A CA 1
ATOM 663 C C . LYS A 1 85 ? 15.517 8.842 4.560 1.00 94.94 85 LYS A C 1
ATOM 665 O O . LYS A 1 85 ? 15.852 8.315 3.503 1.00 94.94 85 LYS A O 1
ATOM 670 N N . THR A 1 86 ? 16.155 8.585 5.694 1.00 96.88 86 THR A N 1
ATOM 671 C CA . THR A 1 86 ? 17.049 7.432 5.804 1.00 96.88 86 THR A CA 1
ATOM 672 C C . THR A 1 86 ? 16.235 6.140 5.816 1.00 96.88 86 THR A C 1
ATOM 674 O O . THR A 1 86 ? 15.086 6.119 6.257 1.00 96.88 86 THR A O 1
ATOM 677 N N . ARG A 1 87 ? 16.859 5.031 5.411 1.00 96.31 87 ARG A N 1
ATOM 678 C CA . ARG A 1 87 ? 16.243 3.699 5.468 1.00 96.31 87 ARG A CA 1
ATOM 679 C C . ARG A 1 87 ? 15.655 3.376 6.849 1.00 96.31 87 ARG A C 1
ATOM 681 O O . ARG A 1 87 ? 14.546 2.867 6.940 1.00 96.31 87 ARG A O 1
ATOM 688 N N . ILE A 1 88 ? 16.389 3.688 7.922 1.00 97.81 88 ILE A N 1
ATOM 689 C CA . ILE A 1 88 ? 15.969 3.404 9.305 1.00 97.81 88 ILE A CA 1
ATOM 690 C C . ILE A 1 88 ? 14.719 4.214 9.674 1.00 97.81 88 ILE A C 1
ATOM 692 O O . ILE A 1 88 ? 13.793 3.684 10.286 1.00 97.81 88 ILE A O 1
ATOM 696 N N . GLU A 1 89 ? 14.674 5.492 9.296 1.00 97.88 89 GLU A N 1
ATOM 697 C CA . GLU A 1 89 ? 13.496 6.335 9.516 1.00 97.88 89 GLU A CA 1
ATOM 698 C C . GLU A 1 89 ? 12.294 5.828 8.716 1.00 97.88 89 GLU A C 1
ATOM 700 O O . GLU A 1 89 ? 11.198 5.729 9.265 1.00 97.88 89 GLU A O 1
ATOM 705 N N . ALA A 1 90 ? 12.501 5.462 7.450 1.00 96.94 90 ALA A N 1
ATOM 706 C CA . ALA A 1 90 ? 11.451 4.969 6.570 1.00 96.94 90 ALA A CA 1
ATOM 707 C C . ALA A 1 90 ? 10.848 3.642 7.073 1.00 96.94 90 ALA A C 1
ATOM 709 O O . ALA A 1 90 ? 9.626 3.514 7.167 1.00 96.94 90 ALA A O 1
ATOM 710 N N . GLU A 1 91 ? 11.686 2.688 7.495 1.00 97.75 91 GLU A N 1
ATOM 711 C CA . GLU A 1 91 ? 11.246 1.445 8.147 1.00 97.75 91 GLU A CA 1
ATOM 712 C C . GLU A 1 91 ? 10.479 1.723 9.452 1.00 97.75 91 GLU A C 1
ATOM 714 O O . GLU A 1 91 ? 9.453 1.096 9.720 1.00 97.75 91 GLU A O 1
ATOM 719 N N . SER A 1 92 ? 10.961 2.665 10.271 1.00 98.12 92 SER A N 1
ATOM 720 C CA . SER A 1 92 ? 10.325 3.035 11.541 1.00 98.12 92 SER A CA 1
ATOM 721 C C . SER A 1 92 ? 8.930 3.627 11.325 1.00 98.12 92 SER A C 1
ATOM 723 O O . SER A 1 92 ? 7.972 3.200 11.974 1.00 98.12 92 SER A O 1
ATOM 725 N N . ILE A 1 93 ? 8.796 4.553 10.367 1.00 97.81 93 ILE A N 1
ATOM 726 C CA . ILE A 1 93 ? 7.519 5.175 9.990 1.00 97.81 93 ILE A CA 1
ATOM 727 C C . ILE A 1 93 ? 6.541 4.114 9.484 1.00 97.81 93 ILE A C 1
ATOM 729 O O . ILE A 1 93 ? 5.446 4.000 10.028 1.00 97.81 93 ILE A O 1
ATOM 733 N N . ASN A 1 94 ? 6.944 3.280 8.522 1.00 97.50 94 ASN A N 1
ATOM 734 C CA . ASN A 1 94 ? 6.086 2.229 7.967 1.00 97.50 94 ASN A CA 1
ATOM 735 C C . ASN A 1 94 ? 5.620 1.229 9.039 1.00 97.50 94 ASN A C 1
ATOM 737 O O . ASN A 1 94 ? 4.438 0.887 9.106 1.00 97.50 94 ASN A O 1
ATOM 741 N N . ARG A 1 95 ? 6.514 0.829 9.952 1.00 97.44 95 ARG A N 1
ATOM 742 C CA . ARG A 1 95 ? 6.173 -0.046 11.084 1.00 97.44 95 ARG A CA 1
ATOM 743 C C . ARG A 1 95 ? 5.203 0.617 12.062 1.00 97.44 95 ARG A C 1
ATOM 745 O O . ARG A 1 95 ? 4.344 -0.058 12.631 1.00 97.44 95 ARG A O 1
ATOM 752 N N . GLN A 1 96 ? 5.353 1.917 12.311 1.00 97.94 96 GLN A N 1
ATOM 753 C CA . GLN A 1 96 ? 4.442 2.671 13.172 1.00 97.94 96 GLN A CA 1
ATOM 754 C C . GLN A 1 96 ? 3.054 2.789 12.536 1.00 97.94 96 GLN A C 1
ATOM 756 O O . GLN A 1 96 ? 2.051 2.572 13.217 1.00 97.94 96 GLN A O 1
ATOM 761 N N . VAL A 1 97 ? 2.996 3.092 11.238 1.00 97.31 97 VAL A N 1
ATOM 762 C CA . VAL A 1 97 ? 1.748 3.216 10.478 1.00 97.31 97 VAL A CA 1
ATOM 763 C C . VAL A 1 97 ? 0.997 1.888 10.462 1.00 97.31 97 VAL A C 1
ATOM 765 O O . VAL A 1 97 ? -0.179 1.863 10.817 1.00 97.31 97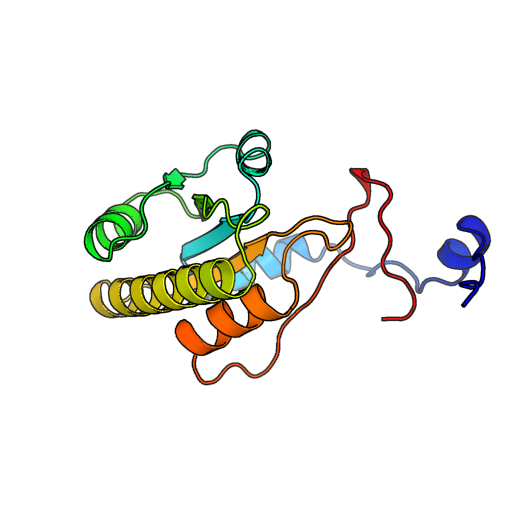 VAL A O 1
ATOM 768 N N . GLY A 1 98 ? 1.659 0.774 10.136 1.00 96.69 98 GLY A N 1
ATOM 769 C CA . GLY A 1 98 ? 0.993 -0.529 10.109 1.00 96.69 98 GLY A CA 1
ATOM 770 C C . GLY A 1 98 ? 0.495 -0.980 11.487 1.00 96.69 98 GLY A C 1
ATOM 771 O O . GLY A 1 98 ? -0.635 -1.458 11.591 1.00 96.69 98 GLY A O 1
ATOM 772 N N . LYS A 1 99 ? 1.246 -0.712 12.570 1.00 97.06 99 LYS A N 1
ATOM 773 C CA . LYS A 1 99 ? 0.760 -0.922 13.951 1.00 97.06 99 LYS A CA 1
ATOM 774 C C . LYS A 1 99 ? -0.495 -0.103 14.253 1.00 97.06 99 LYS A C 1
ATOM 776 O O . LYS A 1 99 ? -1.445 -0.639 14.823 1.00 97.06 99 LYS A O 1
ATOM 781 N N . ASN A 1 100 ? -0.505 1.177 13.888 1.00 97.62 100 ASN A N 1
ATOM 782 C CA . ASN A 1 100 ? -1.630 2.067 14.169 1.00 97.62 100 ASN A CA 1
ATOM 783 C C . ASN A 1 100 ? -2.868 1.685 13.350 1.00 97.62 100 ASN A C 1
ATOM 785 O O . ASN A 1 100 ? -3.964 1.628 13.907 1.00 97.62 100 ASN A O 1
ATOM 789 N N . LEU A 1 101 ? -2.694 1.346 12.069 1.00 96.81 101 LEU A N 1
ATOM 790 C CA . LEU A 1 101 ? -3.759 0.827 11.207 1.00 96.81 101 LEU A CA 1
ATOM 791 C C . LEU A 1 101 ? -4.347 -0.465 11.764 1.00 96.81 101 LEU A C 1
ATOM 793 O O . LEU A 1 101 ? -5.567 -0.571 11.880 1.00 96.81 101 LEU A O 1
ATOM 797 N N . TYR A 1 102 ? -3.503 -1.414 12.176 1.00 95.56 102 TYR A N 1
ATOM 798 C CA . TYR A 1 102 ? -3.961 -2.651 12.804 1.00 95.56 102 TYR A CA 1
ATOM 799 C C . TYR A 1 102 ? -4.773 -2.369 14.076 1.00 95.56 102 TYR A C 1
ATOM 801 O O . TYR A 1 102 ? -5.885 -2.871 14.235 1.00 95.56 102 TYR A O 1
ATOM 809 N N . GLN A 1 103 ? -4.267 -1.515 14.969 1.00 96.38 103 GLN A N 1
ATOM 810 C CA . GLN A 1 103 ? -4.967 -1.153 16.205 1.00 96.38 103 GLN A CA 1
ATOM 811 C C . GLN A 1 103 ? -6.311 -0.461 15.943 1.00 96.38 103 GLN A C 1
ATOM 813 O O . GLN A 1 103 ? -7.316 -0.821 16.560 1.00 96.38 103 GLN A O 1
ATOM 818 N N . ALA A 1 104 ? -6.351 0.507 15.027 1.00 96.44 104 ALA A N 1
ATOM 819 C CA . ALA A 1 104 ? -7.568 1.229 14.674 1.00 96.44 104 ALA A CA 1
ATOM 820 C C . ALA A 1 104 ? -8.597 0.303 13.999 1.00 96.44 104 ALA A C 1
ATOM 822 O O . ALA A 1 104 ? -9.751 0.271 14.422 1.00 96.44 104 ALA A O 1
ATOM 823 N N . SER A 1 105 ? -8.162 -0.531 13.048 1.00 95.19 105 SER A N 1
ATOM 824 C CA . SER A 1 105 ? -8.984 -1.556 12.388 1.00 95.19 105 SER A CA 1
ATOM 825 C C . SER A 1 105 ? -9.639 -2.498 13.401 1.00 95.19 105 SER A C 1
ATOM 827 O O . SER A 1 105 ? -10.857 -2.693 13.379 1.00 95.19 105 SER A O 1
ATOM 829 N N . ARG A 1 106 ? -8.861 -3.031 14.353 1.00 95.06 106 ARG A N 1
ATOM 830 C CA . ARG A 1 106 ? -9.372 -3.916 15.412 1.00 95.06 106 ARG A CA 1
ATOM 831 C C . ARG A 1 106 ? -10.349 -3.213 16.346 1.00 95.06 106 ARG A C 1
ATOM 833 O O . ARG A 1 106 ? -11.318 -3.838 16.765 1.00 95.06 106 ARG A O 1
ATOM 840 N N . ALA A 1 107 ? -10.105 -1.946 16.670 1.00 96.19 107 ALA A N 1
ATOM 841 C CA . ALA A 1 107 ? -10.978 -1.171 17.545 1.00 96.19 107 ALA A CA 1
ATOM 842 C C . ALA A 1 107 ? -12.317 -0.807 16.882 1.00 96.19 107 ALA A C 1
ATOM 844 O O . ALA A 1 107 ? -13.336 -0.777 17.565 1.00 96.19 107 ALA A O 1
ATOM 845 N N . CYS A 1 108 ? -12.322 -0.553 15.572 1.00 95.31 108 CYS A N 1
ATOM 846 C CA . CYS A 1 108 ? -13.531 -0.249 14.804 1.00 95.31 108 CYS A CA 1
ATOM 847 C C . CYS A 1 108 ? -14.250 -1.501 14.276 1.00 95.31 108 CYS A C 1
ATOM 849 O O . CYS A 1 108 ? -15.384 -1.398 13.820 1.00 95.31 108 CYS A O 1
ATOM 851 N N . GLY A 1 109 ? -13.607 -2.673 14.307 1.00 94.69 109 GLY A N 1
ATOM 852 C CA . GLY A 1 109 ? -14.153 -3.901 13.726 1.00 94.69 109 GLY A CA 1
ATOM 853 C C . GLY A 1 109 ? -14.232 -3.873 12.194 1.00 94.69 109 GLY A C 1
ATOM 854 O O . GLY A 1 109 ? -15.038 -4.596 11.615 1.00 94.69 109 GLY A O 1
ATOM 855 N N . ILE A 1 110 ? -13.414 -3.045 11.536 1.00 93.31 110 ILE A N 1
ATOM 856 C CA . ILE A 1 110 ? -13.426 -2.841 10.080 1.00 93.31 110 ILE A CA 1
ATOM 857 C C . ILE A 1 110 ? -12.161 -3.449 9.480 1.00 93.31 110 ILE A C 1
ATOM 859 O O . ILE A 1 110 ? -11.054 -3.114 9.900 1.00 93.31 110 ILE A O 1
ATOM 863 N N . LYS A 1 111 ? -12.314 -4.334 8.490 1.00 92.88 111 LYS A N 1
ATOM 864 C CA . LYS A 1 111 ? -11.186 -4.898 7.735 1.00 92.88 111 LYS A CA 1
ATOM 865 C C . LYS A 1 111 ? -10.503 -3.812 6.904 1.00 92.88 111 LYS A C 1
ATOM 867 O O . LYS A 1 111 ? -11.164 -2.894 6.421 1.00 92.88 111 LYS A O 1
ATOM 872 N N . VAL A 1 112 ? -9.198 -3.951 6.699 1.00 93.25 112 VAL A N 1
ATOM 873 C CA . VAL A 1 112 ? -8.405 -3.038 5.870 1.00 93.25 112 VAL A CA 1
ATOM 874 C C . VAL A 1 112 ? -7.739 -3.780 4.723 1.00 93.25 112 VAL A C 1
ATOM 876 O O . VAL A 1 112 ? -7.320 -4.924 4.886 1.00 93.25 112 VAL A O 1
ATOM 879 N N . SER A 1 113 ? -7.635 -3.106 3.584 1.00 93.19 113 SER A N 1
ATOM 880 C CA . SER A 1 113 ? -6.788 -3.485 2.457 1.00 93.19 113 SER A CA 1
ATOM 881 C C . SER A 1 113 ? -5.727 -2.406 2.295 1.00 93.19 113 SER A C 1
ATOM 883 O O . SER A 1 113 ? -6.060 -1.222 2.267 1.00 93.19 113 SER A O 1
ATOM 885 N N . VAL A 1 114 ? -4.453 -2.791 2.257 1.00 94.50 114 VAL A N 1
ATOM 886 C CA . VAL A 1 114 ? -3.339 -1.839 2.283 1.00 94.50 114 VAL A CA 1
ATOM 887 C C . VAL A 1 114 ? -2.482 -1.982 1.044 1.00 94.50 114 VAL A C 1
ATOM 889 O O . VAL A 1 114 ? -2.035 -3.074 0.706 1.00 94.50 114 VAL A O 1
ATOM 892 N N . ILE A 1 115 ? -2.247 -0.848 0.395 1.00 94.62 115 ILE A N 1
ATOM 893 C CA . ILE A 1 115 ? -1.423 -0.718 -0.797 1.00 94.62 115 ILE A CA 1
ATOM 894 C C . ILE A 1 115 ? -0.232 0.155 -0.413 1.00 94.62 115 ILE A C 1
ATOM 896 O O . ILE A 1 115 ? -0.406 1.311 -0.032 1.00 94.62 115 ILE A O 1
ATOM 900 N N . SER A 1 116 ? 0.979 -0.394 -0.506 1.00 94.00 116 SER A N 1
ATOM 901 C CA . SER A 1 116 ? 2.194 0.422 -0.490 1.00 94.00 116 SER A CA 1
ATOM 902 C C . SER A 1 116 ? 2.408 0.948 -1.902 1.00 94.00 116 SER A C 1
ATOM 904 O O . SER A 1 116 ? 2.695 0.185 -2.825 1.00 94.00 116 SER A O 1
ATOM 906 N N . ARG A 1 117 ? 2.194 2.248 -2.079 1.00 92.69 117 ARG A N 1
ATOM 907 C CA . ARG A 1 117 ? 2.426 2.950 -3.332 1.00 92.69 117 ARG A CA 1
ATOM 908 C C . ARG A 1 117 ? 3.830 3.536 -3.280 1.00 92.69 117 ARG A C 1
ATOM 910 O O . ARG A 1 117 ? 4.151 4.287 -2.369 1.00 92.69 117 ARG A O 1
ATOM 917 N N . SER A 1 118 ? 4.648 3.157 -4.252 1.00 87.69 118 SER A N 1
ATOM 918 C CA . SER A 1 118 ? 6.031 3.612 -4.372 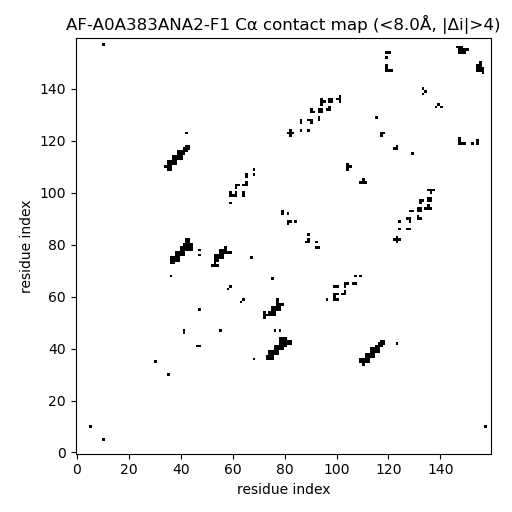1.00 87.69 118 SER A CA 1
ATOM 919 C C . SER A 1 118 ? 6.323 4.032 -5.810 1.00 87.69 118 SER A C 1
ATOM 921 O O . SER A 1 118 ? 5.483 3.913 -6.708 1.00 87.69 118 SER A O 1
ATOM 923 N N . ASP A 1 119 ? 7.525 4.540 -6.036 1.00 88.38 119 ASP A N 1
ATOM 924 C CA . ASP A 1 119 ? 7.976 5.016 -7.329 1.00 88.38 119 ASP A CA 1
ATOM 925 C C . ASP A 1 119 ? 8.139 3.875 -8.349 1.00 88.38 119 ASP A C 1
ATOM 927 O O . ASP A 1 119 ? 8.817 2.876 -8.112 1.00 88.38 119 ASP A O 1
ATOM 931 N N . SER A 1 120 ? 7.595 4.069 -9.553 1.00 86.75 120 SER A N 1
ATOM 932 C CA . SER A 1 120 ? 7.680 3.089 -10.654 1.00 86.75 120 SER A CA 1
ATOM 933 C C . SER A 1 120 ? 9.109 2.770 -11.125 1.00 86.75 120 SER A C 1
ATOM 935 O O . SER A 1 120 ? 9.314 1.800 -11.851 1.00 86.75 120 SER A O 1
ATOM 937 N N . THR A 1 121 ? 10.108 3.578 -10.747 1.00 88.44 121 THR A N 1
ATOM 938 C CA . THR A 1 121 ? 11.533 3.304 -11.008 1.00 88.44 121 THR A CA 1
ATOM 939 C C . THR A 1 121 ? 12.278 2.767 -9.784 1.00 88.44 121 THR A C 1
ATOM 941 O O . THR A 1 121 ? 13.506 2.707 -9.796 1.00 88.44 121 THR A O 1
ATOM 944 N N . LEU A 1 122 ? 11.541 2.330 -8.757 1.00 88.50 122 LEU A N 1
ATOM 945 C CA . LEU A 1 122 ? 12.038 1.693 -7.533 1.00 88.50 122 LEU A CA 1
ATOM 946 C C . LEU A 1 122 ? 12.970 2.583 -6.701 1.00 88.50 122 LEU A C 1
ATOM 948 O O . LEU A 1 122 ? 13.845 2.089 -5.988 1.00 88.50 122 LEU A O 1
ATOM 952 N N . ARG A 1 123 ? 12.804 3.906 -6.800 1.00 87.81 123 ARG A N 1
ATOM 953 C CA . ARG A 1 123 ? 13.457 4.859 -5.892 1.00 87.81 123 ARG A CA 1
ATOM 954 C C . ARG A 1 123 ? 12.824 4.769 -4.498 1.00 87.81 123 ARG A C 1
ATOM 956 O O . ARG A 1 123 ? 11.699 4.314 -4.359 1.00 87.81 123 ARG A O 1
ATOM 963 N N . GLY A 1 124 ? 13.554 5.220 -3.479 1.00 88.12 124 GLY A N 1
ATOM 964 C CA . GLY A 1 124 ? 13.155 5.079 -2.074 1.00 88.12 124 GLY A CA 1
ATOM 965 C C . GLY A 1 124 ? 13.867 3.903 -1.410 1.00 88.12 124 GLY A C 1
ATOM 966 O O . GLY A 1 124 ? 15.004 3.586 -1.776 1.00 88.12 124 GLY A O 1
ATOM 967 N N . HIS A 1 125 ? 13.223 3.263 -0.431 1.00 93.38 125 HIS A N 1
ATOM 968 C CA . HIS A 1 125 ? 13.841 2.189 0.359 1.00 93.38 125 HIS A CA 1
ATOM 969 C C . HIS A 1 125 ? 13.158 0.833 0.171 1.00 93.38 125 HIS A C 1
ATOM 971 O O . HIS A 1 125 ? 13.093 0.028 1.104 1.00 93.38 125 HIS A O 1
ATOM 977 N N . PHE A 1 126 ? 12.675 0.537 -1.038 1.00 91.31 126 PHE A N 1
ATOM 978 C CA . PHE A 1 126 ? 12.235 -0.813 -1.395 1.00 91.31 126 PHE A CA 1
ATOM 979 C C . PHE A 1 126 ? 13.392 -1.831 -1.247 1.00 91.31 126 PHE A C 1
ATOM 981 O O . PHE A 1 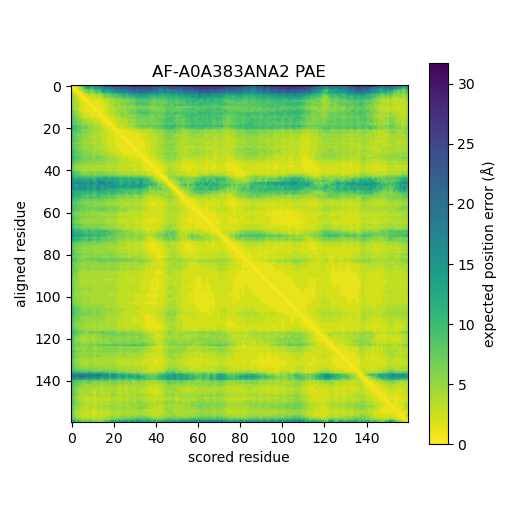126 ? 14.524 -1.529 -1.633 1.00 91.31 126 PHE A O 1
ATOM 988 N N . PRO A 1 127 ? 13.158 -3.044 -0.701 1.00 92.75 127 PRO A N 1
ATOM 989 C CA . PRO A 1 127 ? 11.885 -3.575 -0.193 1.00 92.75 127 PRO A CA 1
ATOM 990 C C . PRO A 1 127 ? 11.629 -3.283 1.295 1.00 92.75 127 PRO A C 1
ATOM 992 O O . PRO A 1 127 ? 10.623 -3.716 1.848 1.00 92.75 127 PRO A O 1
ATOM 995 N N . CYS A 1 128 ? 12.542 -2.587 1.969 1.00 94.25 128 CYS A N 1
ATOM 996 C CA . CYS A 1 128 ? 12.581 -2.487 3.425 1.00 94.25 128 CYS A CA 1
ATOM 997 C C . CYS A 1 128 ? 11.331 -1.824 4.019 1.00 94.25 128 CYS A C 1
ATOM 999 O O . CYS A 1 128 ? 10.793 -2.319 5.007 1.00 94.25 128 CYS A O 1
ATOM 1001 N N . GLU A 1 129 ? 10.845 -0.744 3.405 1.00 94.06 129 GLU A N 1
ATOM 1002 C CA . GLU A 1 129 ? 9.607 -0.070 3.826 1.00 94.06 129 GLU A CA 1
ATOM 1003 C C . GLU A 1 129 ? 8.389 -0.986 3.730 1.00 94.06 129 GLU A C 1
ATOM 1005 O O . GLU A 1 129 ? 7.613 -1.090 4.681 1.00 94.06 129 GLU A O 1
ATOM 1010 N N . VAL A 1 130 ? 8.268 -1.698 2.608 1.00 93.62 130 VAL A N 1
ATOM 1011 C CA . VAL A 1 130 ? 7.135 -2.581 2.328 1.00 93.62 130 VAL A CA 1
ATOM 1012 C C . VAL A 1 130 ? 7.111 -3.754 3.308 1.00 93.62 130 VAL A C 1
ATOM 1014 O O . VAL A 1 130 ? 6.062 -4.072 3.862 1.00 93.62 130 VAL A O 1
ATOM 1017 N N . LEU A 1 131 ? 8.272 -4.356 3.584 1.00 94.50 131 LEU A N 1
ATOM 1018 C CA . LEU A 1 131 ? 8.392 -5.431 4.572 1.00 94.50 131 LEU A CA 1
ATOM 1019 C C . LEU A 1 131 ? 8.088 -4.929 5.989 1.00 94.50 131 LEU A C 1
ATOM 1021 O O . LEU A 1 131 ? 7.317 -5.554 6.712 1.00 94.50 131 LEU A O 1
ATOM 1025 N N . ALA A 1 132 ? 8.622 -3.765 6.377 1.00 95.50 132 ALA A N 1
ATOM 1026 C CA . ALA A 1 132 ? 8.354 -3.174 7.687 1.00 95.50 132 ALA A CA 1
ATOM 1027 C C . ALA A 1 132 ? 6.861 -2.876 7.901 1.00 95.50 132 ALA A C 1
ATOM 1029 O O . ALA A 1 132 ? 6.349 -3.090 9.005 1.00 95.50 132 ALA A O 1
ATOM 1030 N N . LEU A 1 133 ? 6.171 -2.412 6.855 1.00 95.44 133 LEU A N 1
ATOM 1031 C CA . LEU A 1 133 ? 4.726 -2.218 6.846 1.00 95.44 133 LEU A CA 1
ATOM 1032 C C . LEU A 1 133 ? 3.990 -3.557 6.979 1.00 95.44 133 LEU A C 1
ATOM 1034 O O . LEU A 1 133 ? 3.203 -3.715 7.915 1.00 95.44 133 LEU A O 1
ATOM 1038 N N . ALA A 1 134 ? 4.270 -4.516 6.092 1.00 93.88 134 ALA A N 1
ATOM 1039 C CA . ALA A 1 134 ? 3.596 -5.813 6.033 1.00 93.88 134 ALA A CA 1
ATOM 1040 C C . ALA A 1 134 ? 3.691 -6.572 7.367 1.00 93.88 134 ALA A C 1
ATOM 1042 O O . ALA A 1 134 ? 2.662 -6.928 7.946 1.00 93.88 134 ALA A O 1
ATOM 1043 N N . ASP A 1 135 ? 4.901 -6.687 7.924 1.00 93.31 135 ASP A N 1
ATOM 1044 C CA . ASP A 1 135 ? 5.164 -7.347 9.211 1.00 93.31 135 ASP A CA 1
ATOM 1045 C C . ASP A 1 135 ? 4.395 -6.712 10.381 1.00 93.31 135 ASP A C 1
ATOM 1047 O O . ASP A 1 135 ? 4.160 -7.344 11.412 1.00 93.31 135 ASP A O 1
ATOM 1051 N N . SER A 1 136 ? 4.053 -5.428 10.262 1.00 93.25 136 SER A N 1
ATOM 1052 C CA . SER A 1 136 ? 3.433 -4.657 11.338 1.00 93.25 136 SER A CA 1
ATOM 1053 C C . SER A 1 136 ? 1.909 -4.608 11.274 1.00 93.25 136 SER A C 1
ATOM 1055 O O . SER A 1 136 ? 1.274 -4.495 12.324 1.00 93.25 136 SER A O 1
ATOM 1057 N N . ILE A 1 137 ? 1.326 -4.701 10.076 1.00 89.00 137 ILE A N 1
ATOM 1058 C CA . ILE A 1 137 ? -0.126 -4.653 9.882 1.00 89.00 137 ILE A CA 1
ATOM 1059 C C . ILE A 1 137 ? -0.771 -6.039 9.924 1.00 89.00 137 ILE A C 1
ATOM 1061 O O . ILE A 1 137 ? -1.853 -6.207 10.484 1.00 89.00 137 ILE A O 1
ATOM 1065 N N . LEU A 1 138 ? -0.099 -7.036 9.350 1.00 80.00 138 LEU A N 1
ATOM 1066 C CA . LEU A 1 138 ? -0.560 -8.412 9.246 1.00 80.00 138 LEU A CA 1
ATOM 1067 C C . LEU A 1 138 ? 0.641 -9.313 9.533 1.00 80.00 138 LEU A C 1
ATOM 1069 O O . LEU A 1 138 ? 1.322 -9.722 8.602 1.00 80.00 138 LEU A O 1
ATOM 1073 N N . PRO A 1 139 ? 0.914 -9.665 10.801 1.00 68.06 139 PRO A N 1
ATOM 1074 C CA . PRO A 1 139 ? 2.095 -10.460 11.145 1.00 68.06 139 PRO A CA 1
ATOM 1075 C C . PRO A 1 139 ? 2.128 -11.863 10.505 1.00 68.06 139 PRO A C 1
ATOM 1077 O O . PRO A 1 139 ? 3.128 -12.554 10.647 1.00 68.06 139 PRO A O 1
ATOM 1080 N N . ASN A 1 140 ? 1.062 -12.285 9.809 1.00 77.50 140 ASN A N 1
ATOM 1081 C CA . ASN A 1 140 ? 0.962 -13.559 9.096 1.00 77.50 140 ASN A CA 1
ATOM 1082 C C . ASN A 1 140 ? 0.270 -13.365 7.728 1.00 77.50 140 ASN A C 1
ATOM 1084 O O . ASN A 1 140 ? -0.897 -13.724 7.578 1.00 77.50 140 ASN A O 1
ATOM 1088 N N . TYR A 1 141 ? 0.947 -12.748 6.757 1.00 86.00 141 TYR A N 1
ATOM 1089 C CA . TYR A 1 141 ? 0.490 -12.712 5.361 1.00 86.00 141 TYR A CA 1
ATOM 1090 C C . TYR A 1 141 ? 1.106 -13.872 4.564 1.00 86.00 141 TYR A C 1
ATOM 1092 O O . TYR A 1 141 ? 2.253 -14.243 4.803 1.00 86.00 141 TYR A O 1
ATOM 1100 N N . ASP A 1 142 ? 0.358 -14.436 3.612 1.00 89.69 142 ASP A N 1
ATOM 1101 C CA . ASP A 1 142 ? 0.836 -15.563 2.795 1.00 89.69 142 ASP A CA 1
ATOM 1102 C C . ASP A 1 142 ? 1.747 -15.115 1.643 1.00 89.69 142 ASP A C 1
ATOM 1104 O O . ASP A 1 142 ? 2.674 -15.826 1.257 1.00 89.69 142 ASP A O 1
ATOM 1108 N N . ALA A 1 143 ? 1.476 -13.936 1.077 1.00 90.81 143 ALA A N 1
ATOM 1109 C CA . ALA A 1 143 ? 2.200 -13.410 -0.071 1.00 90.81 143 ALA A CA 1
ATOM 1110 C C . ALA A 1 143 ? 2.205 -11.880 -0.104 1.00 90.81 143 ALA A C 1
ATOM 1112 O O . ALA A 1 143 ? 1.289 -11.221 0.393 1.00 90.81 143 ALA A O 1
ATOM 1113 N N . LEU A 1 144 ? 3.234 -11.333 -0.748 1.00 90.00 144 LEU A N 1
ATOM 1114 C CA . LEU A 1 144 ? 3.336 -9.928 -1.108 1.00 90.00 144 LEU A CA 1
ATOM 1115 C C . LEU A 1 144 ? 3.242 -9.811 -2.626 1.00 90.00 144 LEU A C 1
ATOM 1117 O O . LEU A 1 144 ? 4.075 -10.364 -3.341 1.00 90.00 144 LEU A O 1
ATOM 1121 N N . LEU A 1 145 ? 2.233 -9.092 -3.112 1.00 92.56 145 LEU A N 1
ATOM 1122 C CA . LEU A 1 145 ? 2.083 -8.815 -4.537 1.00 92.56 145 LEU A CA 1
ATOM 1123 C C . LEU A 1 145 ? 2.887 -7.562 -4.888 1.00 92.56 145 LEU A C 1
ATOM 1125 O O . LEU A 1 145 ? 2.568 -6.465 -4.432 1.00 92.56 145 LEU A O 1
ATOM 1129 N N . PHE A 1 146 ? 3.940 -7.730 -5.684 1.00 91.94 146 PHE A N 1
ATOM 1130 C CA . PHE A 1 146 ? 4.783 -6.639 -6.163 1.00 91.94 146 PHE A CA 1
ATOM 1131 C C . PHE A 1 146 ? 4.509 -6.388 -7.646 1.00 91.94 146 PHE A C 1
ATOM 1133 O O . PHE A 1 146 ? 4.738 -7.264 -8.471 1.00 91.94 146 PHE A O 1
ATOM 1140 N N . ILE A 1 147 ? 4.000 -5.198 -7.975 1.00 92.88 147 ILE A N 1
ATOM 1141 C CA . ILE A 1 147 ? 3.501 -4.869 -9.317 1.00 92.88 147 ILE A CA 1
ATOM 1142 C C . ILE A 1 147 ? 4.091 -3.517 -9.747 1.00 92.88 147 ILE A C 1
ATOM 1144 O O . ILE A 1 147 ? 3.431 -2.485 -9.681 1.00 92.88 147 ILE A O 1
ATOM 1148 N N . ALA A 1 148 ? 5.360 -3.503 -10.167 1.00 91.94 148 ALA A N 1
ATOM 1149 C CA . ALA A 1 148 ? 6.069 -2.281 -10.585 1.00 91.94 148 ALA A CA 1
ATOM 1150 C C . ALA A 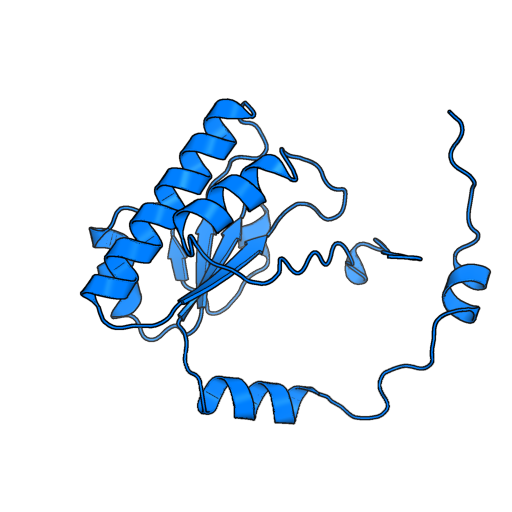1 148 ? 5.788 -1.850 -12.044 1.00 91.94 148 ALA A C 1
ATOM 1152 O O . ALA A 1 148 ? 6.561 -1.101 -12.647 1.00 91.94 148 ALA A O 1
ATOM 1153 N N . PHE A 1 149 ? 4.683 -2.320 -12.620 1.00 92.19 149 PHE A N 1
ATOM 1154 C CA . PHE A 1 149 ? 4.238 -1.956 -13.959 1.00 92.19 149 PHE A CA 1
ATOM 1155 C C . PHE A 1 149 ? 3.519 -0.602 -13.941 1.00 92.19 149 PHE A C 1
ATOM 1157 O O . PHE A 1 149 ? 2.620 -0.383 -13.131 1.00 92.19 149 PHE A O 1
ATOM 1164 N N . PHE A 1 150 ? 3.875 0.301 -14.857 1.00 92.19 150 PHE A N 1
ATOM 1165 C CA . PHE A 1 150 ? 3.174 1.573 -15.033 1.00 92.19 150 PHE A CA 1
ATOM 1166 C C . PHE A 1 150 ? 3.207 2.019 -16.498 1.00 92.19 150 PHE A C 1
ATOM 1168 O O . PHE A 1 150 ? 4.163 2.653 -16.960 1.00 92.19 150 PHE A O 1
ATOM 1175 N N . TRP A 1 151 ? 2.142 1.680 -17.228 1.00 88.94 151 TRP A N 1
ATOM 1176 C CA . TRP A 1 151 ? 2.016 1.900 -18.670 1.00 88.94 151 TRP A CA 1
ATOM 1177 C C . TRP A 1 151 ? 2.113 3.373 -19.074 1.00 88.94 151 TRP A C 1
ATOM 1179 O O . TRP A 1 151 ? 2.868 3.705 -19.986 1.00 88.94 151 TRP A O 1
ATOM 1189 N N . GLU A 1 152 ? 1.403 4.269 -18.389 1.00 88.31 152 GLU A N 1
ATOM 1190 C CA . GLU A 1 152 ? 1.394 5.705 -18.690 1.00 88.31 152 GLU A CA 1
ATOM 1191 C C . GLU A 1 152 ? 2.772 6.330 -18.456 1.00 88.31 152 GLU A C 1
ATOM 1193 O O . GLU A 1 152 ? 3.167 7.272 -19.142 1.00 88.31 152 GLU A O 1
ATOM 1198 N N . GLY A 1 153 ? 3.537 5.764 -17.519 1.00 88.38 153 GLY A N 1
ATOM 1199 C CA . GLY A 1 153 ? 4.943 6.083 -17.324 1.00 88.38 153 GLY A CA 1
ATOM 1200 C C . GLY A 1 153 ? 5.875 5.390 -18.323 1.00 88.38 153 GLY A C 1
ATOM 1201 O O . GLY A 1 153 ? 7.059 5.705 -18.351 1.00 88.38 153 GLY A O 1
ATOM 1202 N N . GLY A 1 154 ? 5.422 4.436 -19.131 1.00 91.94 154 GLY A N 1
ATOM 1203 C CA . GLY A 1 154 ? 6.294 3.610 -19.968 1.00 91.94 154 GLY A CA 1
ATOM 1204 C C . GLY A 1 154 ? 7.250 2.724 -19.158 1.00 91.94 154 GLY A C 1
ATOM 1205 O O . GLY A 1 154 ? 8.353 2.429 -19.622 1.00 91.94 154 GLY A O 1
ATOM 1206 N N . ARG A 1 155 ? 6.867 2.342 -17.932 1.00 92.62 155 ARG A N 1
ATOM 1207 C CA . ARG A 1 155 ? 7.608 1.408 -17.074 1.00 92.62 155 ARG A CA 1
ATOM 1208 C C . ARG A 1 155 ? 6.991 0.022 -17.215 1.00 92.62 155 ARG A C 1
ATOM 1210 O O . ARG A 1 155 ? 5.798 -0.158 -16.987 1.00 92.62 155 ARG A O 1
ATOM 1217 N N . TYR A 1 156 ? 7.818 -0.947 -17.590 1.00 90.94 156 TYR A N 1
ATOM 1218 C CA . TYR A 1 156 ? 7.403 -2.322 -17.841 1.00 90.94 156 TYR A CA 1
ATOM 1219 C C . TYR A 1 156 ? 8.094 -3.268 -16.866 1.00 90.94 156 TYR A C 1
ATOM 1221 O O . TYR A 1 156 ? 9.288 -3.122 -16.605 1.00 90.94 156 TYR A O 1
ATOM 1229 N N . THR A 1 157 ? 7.354 -4.270 -16.406 1.00 89.88 157 THR A N 1
ATOM 1230 C CA . THR A 1 157 ? 7.878 -5.428 -15.680 1.00 89.88 157 THR A CA 1
ATOM 1231 C C . THR A 1 157 ? 7.784 -6.620 -16.628 1.00 89.88 157 THR A C 1
ATOM 1233 O O . THR A 1 157 ? 6.730 -6.842 -17.216 1.00 89.88 157 THR A O 1
ATOM 1236 N N . ILE A 1 158 ? 8.905 -7.298 -16.887 1.00 87.81 158 ILE A N 1
ATOM 1237 C CA . ILE A 1 158 ? 9.019 -8.365 -17.892 1.00 87.81 158 ILE A CA 1
ATOM 1238 C C . ILE A 1 158 ? 9.878 -9.488 -17.303 1.00 87.81 158 ILE A C 1
ATOM 1240 O O . ILE A 1 158 ? 10.975 -9.204 -16.817 1.00 87.81 158 ILE A O 1
ATOM 1244 N N . ASN A 1 159 ? 9.428 -10.738 -17.452 1.00 83.06 159 ASN A N 1
ATOM 1245 C CA . ASN A 1 159 ? 10.061 -11.946 -16.899 1.00 83.06 159 ASN A CA 1
ATOM 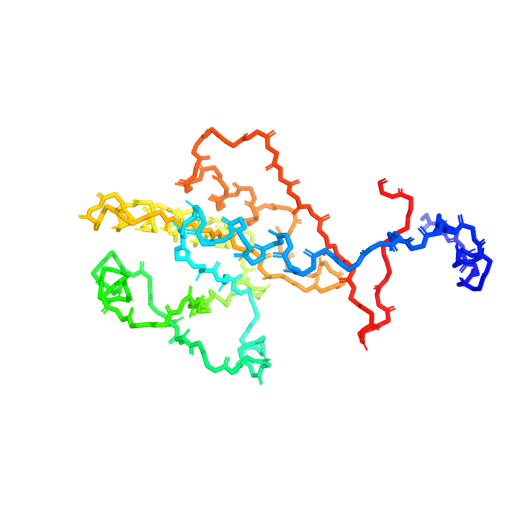1246 C C . ASN A 1 159 ? 10.132 -11.952 -15.356 1.00 83.06 159 ASN A C 1
ATOM 1248 O O . ASN A 1 159 ? 11.187 -12.266 -14.798 1.00 83.06 159 ASN A O 1
ATOM 1252 N N . ASP A 1 160 ? 9.043 -11.557 -14.699 1.00 74.12 160 ASP A N 1
ATOM 1253 C CA . ASP A 1 160 ? 8.835 -11.613 -13.247 1.00 74.12 160 ASP A CA 1
ATOM 1254 C C . ASP A 1 160 ? 8.266 -12.951 -12.743 1.00 74.12 160 ASP A C 1
ATOM 1256 O O . ASP A 1 160 ? 7.728 -13.739 -13.557 1.00 74.12 160 ASP A O 1
#